Protein AF-A0A7Y5TS55-F1 (afdb_monomer_lite)

Radius of gyration: 28.51 Å; chains: 1; bounding box: 32×107×48 Å

pLDDT: mean 72.05, std 18.03, range [39.41, 96.75]

Structure (mmCIF, N/CA/C/O backbone):
data_AF-A0A7Y5TS55-F1
#
_entry.id   AF-A0A7Y5TS55-F1
#
loop_
_atom_site.group_PDB
_atom_site.id
_atom_site.type_symbol
_atom_site.label_atom_id
_atom_site.label_alt_id
_atom_site.label_comp_id
_atom_site.label_asym_id
_atom_site.label_entity_id
_atom_site.label_seq_id
_atom_site.pdbx_PDB_ins_code
_atom_site.Cartn_x
_atom_site.Cartn_y
_atom_site.Cartn_z
_atom_site.occupancy
_atom_site.B_iso_or_equiv
_atom_site.auth_seq_id
_atom_site.auth_comp_id
_atom_site.auth_asym_id
_atom_site.auth_atom_id
_atom_site.pdbx_PDB_model_num
ATOM 1 N N . THR A 1 1 ? 10.926 85.041 12.367 1.00 42.81 1 THR A N 1
ATOM 2 C CA . THR A 1 1 ? 10.362 83.691 12.161 1.00 42.81 1 THR A CA 1
ATOM 3 C C . THR A 1 1 ? 11.195 83.001 11.098 1.00 42.81 1 THR A C 1
ATOM 5 O O . THR A 1 1 ? 11.065 83.317 9.927 1.00 42.81 1 THR A O 1
ATOM 8 N N . SER A 1 2 ? 12.157 82.176 11.523 1.00 50.44 2 SER A N 1
ATOM 9 C CA . SER A 1 2 ? 13.105 81.491 10.630 1.00 50.44 2 SER A CA 1
ATOM 10 C C . SER A 1 2 ? 12.501 80.151 10.212 1.00 50.44 2 SER A C 1
ATOM 12 O O . SER A 1 2 ? 12.185 79.340 11.081 1.00 50.44 2 SER A O 1
ATOM 14 N N . ALA A 1 3 ? 12.272 79.957 8.914 1.00 45.50 3 ALA A N 1
ATOM 15 C CA . ALA A 1 3 ? 11.791 78.702 8.345 1.00 45.50 3 ALA A CA 1
ATOM 16 C C . ALA A 1 3 ? 12.957 77.707 8.224 1.00 45.50 3 ALA A C 1
ATOM 18 O O . ALA A 1 3 ? 14.056 78.083 7.817 1.00 45.50 3 ALA A O 1
ATOM 19 N N . GLY A 1 4 ? 12.714 76.462 8.641 1.00 41.97 4 GLY A N 1
ATOM 20 C CA . GLY A 1 4 ? 13.699 75.384 8.700 1.00 41.97 4 GLY A CA 1
ATOM 21 C C . GLY A 1 4 ? 14.048 74.791 7.334 1.00 41.97 4 GLY A C 1
ATOM 22 O O . GLY A 1 4 ? 13.208 74.723 6.438 1.00 41.97 4 GLY A O 1
ATOM 23 N N . ALA A 1 5 ? 15.299 74.349 7.228 1.00 42.62 5 ALA A N 1
ATOM 24 C CA . ALA A 1 5 ? 15.855 73.572 6.129 1.00 42.62 5 ALA A CA 1
ATOM 25 C C . ALA A 1 5 ? 15.868 72.065 6.474 1.00 42.62 5 ALA A C 1
ATOM 27 O O . ALA A 1 5 ? 16.269 71.737 7.588 1.00 42.62 5 ALA A O 1
ATOM 28 N N . ASP A 1 6 ? 15.428 71.245 5.498 1.00 47.94 6 ASP A N 1
ATOM 29 C CA . ASP A 1 6 ? 15.819 69.871 5.062 1.00 47.94 6 ASP A CA 1
ATOM 30 C C . ASP A 1 6 ? 16.137 68.732 6.075 1.00 47.94 6 ASP A C 1
ATOM 32 O O . ASP A 1 6 ? 16.461 69.026 7.222 1.00 47.94 6 ASP A O 1
ATOM 36 N N . PRO A 1 7 ? 16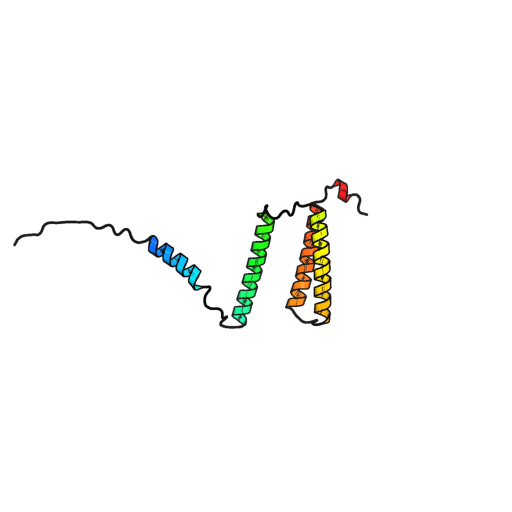.144 67.412 5.707 1.00 46.75 7 PRO A N 1
ATOM 37 C CA . PRO A 1 7 ? 15.986 66.759 4.382 1.00 46.75 7 PRO A CA 1
ATOM 38 C C . PRO A 1 7 ? 15.075 65.478 4.337 1.00 46.75 7 PRO A C 1
ATOM 40 O O . PRO A 1 7 ? 14.664 64.926 5.356 1.00 46.75 7 PRO A O 1
ATOM 43 N N . LEU A 1 8 ? 14.804 64.944 3.132 1.00 41.94 8 LEU A N 1
ATOM 44 C CA . LEU A 1 8 ? 14.399 63.534 2.843 1.00 41.94 8 LEU A CA 1
ATOM 45 C C . LEU A 1 8 ? 15.669 62.647 2.650 1.00 41.94 8 LEU A C 1
ATOM 47 O O . LEU A 1 8 ? 16.739 63.242 2.524 1.00 41.94 8 LEU A O 1
ATOM 51 N N . PRO A 1 9 ? 15.664 61.297 2.452 1.00 47.72 9 PRO A N 1
ATOM 52 C CA . PRO A 1 9 ? 14.679 60.212 2.645 1.00 47.72 9 PRO A CA 1
ATOM 53 C C . PRO A 1 9 ? 15.247 58.983 3.429 1.00 47.72 9 PRO A C 1
ATOM 55 O O . PRO A 1 9 ? 16.454 58.807 3.566 1.00 47.72 9 PRO A O 1
ATOM 58 N N . GLY A 1 10 ? 14.392 58.048 3.867 1.00 39.41 10 GLY A N 1
ATOM 59 C CA . GLY A 1 10 ? 14.814 56.756 4.436 1.00 39.41 10 GLY A CA 1
ATOM 60 C C . GLY A 1 10 ? 14.047 55.578 3.834 1.00 39.41 10 GLY A C 1
ATOM 61 O O . GLY A 1 10 ? 12.925 55.292 4.238 1.00 39.41 10 GLY A O 1
ATOM 62 N N . VAL A 1 11 ? 14.647 54.896 2.855 1.00 47.38 11 VAL A N 1
ATOM 63 C CA . VAL A 1 11 ? 14.139 53.644 2.271 1.00 47.38 11 VAL A CA 1
ATOM 64 C C . VAL A 1 11 ? 14.242 52.529 3.316 1.00 47.38 11 VAL A C 1
ATOM 66 O O . VAL A 1 11 ? 15.334 52.051 3.619 1.00 47.38 11 VAL A O 1
ATOM 69 N N . ALA A 1 12 ? 13.107 52.082 3.856 1.00 49.06 12 ALA A N 1
ATOM 70 C CA . ALA A 1 12 ? 13.043 50.892 4.697 1.00 49.06 12 ALA A CA 1
ATOM 71 C C . ALA A 1 12 ? 13.093 49.623 3.825 1.00 49.06 12 ALA A C 1
ATOM 73 O O . ALA A 1 12 ? 12.072 49.095 3.381 1.00 49.06 12 ALA A O 1
ATOM 74 N N . ILE A 1 13 ? 14.303 49.114 3.578 1.00 50.41 13 ILE A N 1
ATOM 75 C CA . ILE A 1 13 ? 14.517 47.746 3.092 1.00 50.41 13 ILE A CA 1
ATOM 76 C C . ILE A 1 13 ? 14.241 46.802 4.267 1.00 50.41 13 ILE A C 1
ATOM 78 O O . ILE A 1 13 ? 15.104 46.579 5.110 1.00 50.41 13 ILE A O 1
ATOM 82 N N . GLY A 1 14 ? 13.025 46.263 4.360 1.00 52.97 14 GLY A N 1
ATOM 83 C CA . GLY A 1 14 ? 12.658 45.430 5.507 1.00 52.97 14 GLY A CA 1
ATOM 84 C C . GLY A 1 14 ? 11.360 44.659 5.335 1.00 52.97 14 GLY A C 1
ATOM 85 O O . GLY A 1 14 ? 10.489 44.742 6.189 1.00 52.97 14 GLY A O 1
ATOM 86 N N . SER A 1 15 ? 11.169 43.928 4.232 1.00 56.25 15 SER A N 1
ATOM 87 C CA . SER A 1 15 ? 9.951 43.102 4.081 1.00 56.25 15 SER A CA 1
ATOM 88 C C . SER A 1 15 ? 10.116 41.812 3.275 1.00 56.25 15 SER A C 1
ATOM 90 O O . SER A 1 15 ? 9.125 41.228 2.863 1.00 56.25 15 SER A O 1
ATOM 92 N N . ARG A 1 16 ? 11.342 41.307 3.070 1.00 47.19 16 ARG A N 1
ATOM 93 C CA . ARG A 1 16 ? 11.547 39.949 2.513 1.00 47.19 16 ARG A CA 1
ATOM 94 C C . ARG A 1 16 ? 11.988 38.918 3.555 1.00 47.19 16 ARG A C 1
ATOM 96 O O . ARG A 1 16 ? 11.555 37.773 3.486 1.00 47.19 16 ARG A O 1
ATOM 103 N N . ALA A 1 17 ? 12.741 39.333 4.575 1.00 47.78 17 ALA A N 1
ATOM 104 C CA . ALA A 1 17 ? 13.156 38.452 5.670 1.00 47.78 17 ALA A CA 1
ATOM 105 C C . ALA A 1 17 ? 11.982 38.028 6.579 1.00 47.78 17 ALA A C 1
ATOM 107 O O . ALA A 1 17 ? 11.918 36.878 7.002 1.00 47.78 17 ALA A O 1
ATOM 108 N N . ALA A 1 18 ? 11.007 38.915 6.814 1.00 49.56 18 ALA A N 1
ATOM 109 C CA . ALA A 1 18 ? 9.842 38.618 7.656 1.00 49.56 18 ALA A CA 1
ATOM 110 C C . ALA A 1 18 ? 8.889 37.576 7.031 1.00 49.56 18 ALA A C 1
ATOM 112 O O . ALA A 1 18 ? 8.276 36.781 7.745 1.00 49.56 18 ALA A O 1
ATOM 113 N N . VAL A 1 19 ? 8.803 37.531 5.695 1.00 51.59 19 VAL A N 1
ATOM 114 C CA . VAL A 1 19 ? 7.962 36.559 4.970 1.00 51.59 19 VAL A CA 1
ATOM 115 C C . VAL A 1 19 ? 8.618 35.177 4.956 1.00 51.59 19 VAL A C 1
ATOM 117 O O . VAL A 1 19 ? 7.941 34.174 5.159 1.00 51.59 19 VAL A O 1
ATOM 120 N N . ALA A 1 20 ? 9.946 35.124 4.803 1.00 51.78 20 ALA A N 1
ATOM 121 C CA . ALA A 1 20 ? 10.710 33.879 4.880 1.00 51.78 20 ALA A CA 1
ATOM 122 C C . ALA A 1 20 ? 10.710 33.286 6.301 1.00 51.78 20 ALA A C 1
ATOM 124 O O . ALA A 1 20 ? 10.526 32.081 6.455 1.00 51.78 20 ALA A O 1
ATOM 125 N N . ALA A 1 21 ? 10.825 34.129 7.335 1.00 51.56 21 ALA A N 1
ATOM 126 C CA . ALA A 1 21 ? 10.730 33.704 8.733 1.00 51.56 21 ALA A CA 1
ATOM 127 C C . ALA A 1 21 ? 9.320 33.213 9.111 1.00 51.56 21 ALA A C 1
ATOM 129 O O . ALA A 1 21 ? 9.182 32.289 9.906 1.00 51.56 21 ALA A O 1
ATOM 130 N N . SER A 1 22 ? 8.268 33.778 8.508 1.00 52.44 22 SER A N 1
ATOM 131 C CA . SER A 1 22 ? 6.890 33.307 8.712 1.00 52.44 22 SER A CA 1
ATOM 132 C C . SER A 1 22 ? 6.617 31.978 7.995 1.00 52.44 22 SER A C 1
ATOM 134 O O . SER A 1 22 ? 5.883 31.139 8.516 1.00 52.44 22 SER A O 1
ATOM 136 N N . ALA A 1 23 ? 7.243 31.745 6.835 1.00 54.62 23 ALA A N 1
ATOM 137 C CA . ALA A 1 23 ? 7.141 30.480 6.107 1.00 54.62 23 ALA A CA 1
ATOM 138 C C . ALA A 1 23 ? 7.884 29.330 6.816 1.00 54.62 23 ALA A C 1
ATOM 140 O O . ALA A 1 23 ? 7.361 28.218 6.883 1.00 54.62 23 ALA A O 1
ATOM 141 N N . SER A 1 24 ? 9.058 29.594 7.404 1.00 54.22 24 SER A N 1
ATOM 142 C CA . SER A 1 24 ? 9.806 28.598 8.187 1.00 54.22 24 SER A CA 1
ATOM 143 C C . SER A 1 24 ? 9.212 28.368 9.580 1.00 54.22 24 SER A C 1
ATOM 145 O O . SER A 1 24 ? 9.152 27.226 10.037 1.00 54.22 24 SER A O 1
ATOM 147 N N . ALA A 1 25 ? 8.667 29.408 10.223 1.00 53.62 25 ALA A N 1
ATOM 148 C CA . ALA A 1 25 ? 7.913 29.260 11.466 1.00 53.62 25 ALA A CA 1
ATOM 149 C C . ALA A 1 25 ? 6.613 28.460 11.265 1.00 53.62 25 ALA A C 1
ATOM 151 O O . ALA A 1 25 ? 6.230 27.705 12.152 1.00 53.62 25 ALA A O 1
ATOM 152 N N . GLY A 1 26 ? 5.959 28.560 10.100 1.00 46.78 26 GLY A N 1
ATOM 153 C CA . GLY A 1 26 ? 4.764 27.774 9.762 1.00 46.78 26 GLY A CA 1
ATOM 154 C C . GLY A 1 26 ? 5.027 26.286 9.486 1.00 46.78 26 GLY A C 1
ATOM 155 O O . GLY A 1 26 ? 4.110 25.474 9.633 1.00 46.78 26 GLY A O 1
ATOM 156 N N . ALA A 1 27 ? 6.263 25.930 9.117 1.00 53.78 27 ALA A N 1
ATOM 157 C CA . ALA A 1 27 ? 6.696 24.547 8.925 1.00 53.78 27 ALA A CA 1
ATOM 158 C C . ALA A 1 27 ? 7.132 23.895 10.249 1.00 53.78 27 ALA A C 1
ATOM 160 O O . ALA A 1 27 ? 6.746 22.764 10.519 1.00 53.78 27 ALA A O 1
ATOM 161 N N . ALA A 1 28 ? 7.838 24.629 11.118 1.00 50.19 28 ALA A N 1
ATOM 162 C CA . ALA A 1 28 ? 8.308 24.111 12.407 1.00 50.19 28 ALA A CA 1
ATOM 163 C C . ALA A 1 28 ? 7.215 24.035 13.496 1.00 50.19 28 ALA A C 1
ATOM 165 O O . ALA A 1 28 ? 7.346 23.273 14.449 1.00 50.19 28 ALA A O 1
ATOM 166 N N . ARG A 1 29 ? 6.108 24.789 13.374 1.00 47.66 29 ARG A N 1
ATOM 167 C CA . ARG A 1 29 ? 5.010 24.783 14.369 1.00 47.66 29 ARG A CA 1
ATOM 168 C C . ARG A 1 29 ? 4.025 23.616 14.258 1.00 47.66 29 ARG A C 1
ATOM 170 O O . ARG A 1 29 ? 3.043 23.613 14.993 1.00 47.66 29 ARG A O 1
ATOM 177 N N . ARG A 1 30 ? 4.242 22.650 13.360 1.00 52.12 30 ARG A N 1
ATOM 178 C CA . ARG A 1 30 ? 3.338 21.495 13.181 1.00 52.12 30 ARG A CA 1
ATOM 179 C C . ARG A 1 30 ? 3.930 20.131 13.535 1.00 52.12 30 ARG A C 1
ATOM 181 O O . ARG A 1 30 ? 3.207 19.149 13.440 1.00 52.12 30 ARG A O 1
ATOM 188 N N . ASP A 1 31 ? 5.165 20.090 14.029 1.00 55.59 31 ASP A N 1
ATOM 189 C CA . ASP A 1 31 ? 5.801 18.860 14.534 1.00 55.59 31 ASP A CA 1
ATOM 190 C C . ASP A 1 31 ? 5.694 18.697 16.066 1.00 55.59 31 ASP A C 1
ATOM 192 O O . ASP A 1 31 ? 6.254 17.765 16.634 1.00 55.59 31 ASP A O 1
ATOM 196 N N . GLY A 1 32 ? 4.991 19.606 16.757 1.00 48.12 32 GLY A N 1
ATOM 197 C CA . GLY A 1 32 ? 5.074 19.741 18.218 1.00 48.12 32 GLY A CA 1
ATOM 198 C C . GLY A 1 32 ? 3.825 19.414 19.039 1.00 48.12 32 GLY A C 1
ATOM 199 O O . GLY A 1 32 ? 3.936 19.410 20.260 1.00 48.12 32 GLY A O 1
ATOM 200 N N . ASP A 1 33 ? 2.667 19.140 18.432 1.00 53.62 33 ASP A N 1
ATOM 201 C CA . ASP A 1 33 ? 1.447 18.804 19.183 1.00 53.62 33 ASP A CA 1
ATOM 202 C C . ASP A 1 33 ? 1.050 17.361 18.859 1.00 53.62 33 ASP A C 1
ATOM 204 O O . ASP A 1 33 ? 0.346 17.063 17.897 1.00 53.62 33 ASP A O 1
ATOM 208 N N . SER A 1 34 ? 1.639 16.430 19.606 1.00 63.12 34 SER A N 1
ATOM 209 C CA . SER A 1 34 ? 1.596 14.979 19.365 1.00 63.12 34 SER A CA 1
ATOM 210 C C . SER A 1 34 ? 0.273 14.329 19.800 1.00 63.12 34 SER A C 1
ATOM 212 O O . SER A 1 34 ? 0.246 13.190 20.264 1.00 63.12 34 SER A O 1
ATOM 214 N N . GLY A 1 35 ? -0.840 15.046 19.651 1.00 71.25 35 GLY A N 1
ATOM 215 C CA . GLY A 1 35 ? -2.166 14.576 20.024 1.00 71.25 35 GLY A CA 1
ATOM 216 C C . GLY A 1 35 ? -3.198 14.923 18.963 1.00 71.25 35 GLY A C 1
ATOM 217 O O . GLY A 1 35 ? -3.307 16.064 18.532 1.00 71.25 35 GLY A O 1
ATOM 218 N N . PHE A 1 36 ? -3.989 13.935 18.557 1.00 86.44 36 PHE A N 1
ATOM 219 C CA . PHE A 1 36 ? -5.223 14.200 17.828 1.00 86.44 36 PHE A CA 1
ATOM 220 C C . PHE A 1 36 ? -6.282 14.671 18.828 1.00 86.44 36 PHE A C 1
ATOM 222 O O . PHE A 1 36 ? -6.479 14.030 19.861 1.00 86.44 36 PHE A O 1
ATOM 229 N N . ALA A 1 37 ? -7.007 15.743 18.517 1.00 88.69 37 ALA A N 1
ATOM 230 C CA . ALA A 1 37 ? -8.107 16.235 19.343 1.00 88.69 37 ALA A CA 1
ATOM 231 C C . ALA A 1 37 ? -9.305 15.266 19.354 1.00 88.69 37 ALA A C 1
ATOM 233 O O . ALA A 1 37 ? -10.180 15.364 20.213 1.00 88.69 37 ALA A O 1
ATOM 234 N N . SER A 1 38 ? -9.365 14.316 18.409 1.00 87.56 38 SER A N 1
ATOM 235 C CA . SER A 1 38 ? -10.364 13.242 18.389 1.00 87.56 38 SER A CA 1
ATOM 236 C C . SER A 1 38 ? -9.914 12.008 17.597 1.00 87.56 38 SER A C 1
ATOM 238 O O . SER A 1 38 ? -9.047 12.079 16.725 1.00 87.56 38 SER A O 1
ATOM 240 N N . VAL A 1 39 ? -10.585 10.872 17.825 1.00 82.69 39 VAL A N 1
ATOM 241 C CA . VAL A 1 39 ? -10.419 9.648 17.013 1.00 82.69 39 VAL A CA 1
ATOM 242 C C . VAL A 1 39 ? -10.729 9.913 15.536 1.00 82.69 39 VAL A C 1
ATOM 244 O O . VAL A 1 39 ? -10.041 9.409 14.652 1.00 82.69 39 VAL A O 1
ATOM 247 N N . GLN A 1 40 ? -11.743 10.733 15.250 1.00 84.62 40 GLN A N 1
ATOM 248 C CA . GLN A 1 40 ? -12.131 11.057 13.879 1.00 84.62 40 GLN A CA 1
ATOM 249 C C . GLN A 1 40 ? -11.050 11.878 13.163 1.00 84.62 40 GLN A C 1
ATOM 251 O O . GLN A 1 40 ? -10.777 11.644 11.983 1.00 84.62 40 GLN A O 1
ATOM 256 N N . GLU A 1 41 ? -10.395 12.793 13.882 1.00 86.94 41 GLU A N 1
ATOM 257 C CA . GLU A 1 41 ? -9.241 13.533 13.376 1.00 86.94 41 GLU A CA 1
ATOM 258 C C . GLU A 1 41 ? -8.052 12.604 13.109 1.00 86.94 41 GLU A C 1
ATOM 260 O O . GLU A 1 41 ? -7.470 12.673 12.025 1.00 86.94 41 GLU A O 1
ATOM 265 N N . ALA A 1 42 ? -7.747 11.691 14.037 1.00 82.81 42 ALA A N 1
ATOM 266 C CA . ALA A 1 42 ? -6.688 10.696 13.877 1.00 82.81 42 ALA A CA 1
ATOM 267 C C . ALA A 1 42 ? -6.904 9.834 12.629 1.00 82.81 42 ALA A C 1
ATOM 269 O O . ALA A 1 42 ? -6.017 9.705 11.787 1.00 82.81 42 ALA A O 1
ATOM 270 N N . GLN A 1 43 ? -8.120 9.318 12.444 1.00 80.12 43 GLN A N 1
ATOM 271 C CA . GLN A 1 43 ? -8.476 8.533 11.264 1.00 80.12 43 GLN A CA 1
ATOM 272 C C . GLN A 1 43 ? -8.394 9.356 9.970 1.00 80.12 43 GLN A C 1
ATOM 274 O O . GLN A 1 43 ? -7.969 8.855 8.928 1.00 80.12 43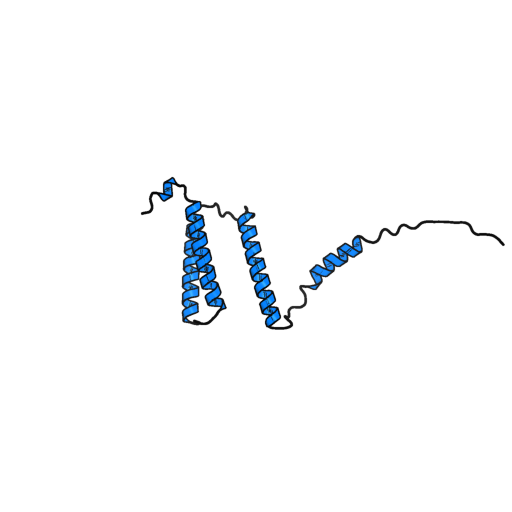 GLN A O 1
ATOM 279 N N . ALA A 1 44 ? -8.797 10.629 10.004 1.00 81.69 44 ALA A N 1
ATOM 280 C CA . ALA A 1 44 ? -8.683 11.516 8.850 1.00 81.69 44 ALA A CA 1
ATOM 281 C C . ALA A 1 44 ? -7.222 11.868 8.525 1.00 81.69 44 ALA A C 1
ATOM 283 O O . ALA A 1 44 ? -6.883 12.049 7.354 1.00 81.69 44 ALA A O 1
ATOM 284 N N . ALA A 1 45 ? -6.361 11.992 9.534 1.00 85.62 45 ALA A N 1
ATOM 285 C CA . ALA A 1 45 ? -4.925 12.174 9.361 1.00 85.62 45 ALA A CA 1
ATOM 286 C C . ALA A 1 45 ? -4.271 10.907 8.799 1.00 85.62 45 ALA A C 1
ATOM 288 O O . ALA A 1 45 ? -3.556 11.000 7.806 1.00 85.62 45 ALA A O 1
ATOM 289 N N . GLN A 1 46 ? -4.603 9.730 9.338 1.00 83.06 46 GLN A N 1
ATOM 290 C CA . GLN A 1 46 ? -4.124 8.439 8.843 1.00 83.06 46 GLN A CA 1
ATOM 291 C C . GLN A 1 46 ? -4.437 8.255 7.352 1.00 83.06 46 GLN A C 1
ATOM 293 O O . GLN A 1 46 ? -3.519 8.043 6.563 1.00 83.06 46 GLN A O 1
ATOM 298 N N . ARG A 1 47 ? -5.700 8.430 6.932 1.00 83.62 47 ARG A N 1
ATOM 299 C CA . ARG A 1 47 ? -6.089 8.294 5.513 1.00 83.62 47 ARG A CA 1
ATOM 300 C C . ARG A 1 47 ? -5.335 9.261 4.597 1.00 83.62 47 ARG A C 1
ATOM 302 O O . ARG A 1 47 ? -4.970 8.899 3.482 1.00 83.62 47 ARG A O 1
ATOM 309 N N . ARG A 1 48 ? -5.091 10.497 5.050 1.00 85.62 48 ARG A N 1
ATOM 310 C CA . ARG A 1 48 ? -4.298 11.482 4.292 1.00 85.62 48 ARG A CA 1
ATOM 311 C C . ARG A 1 48 ? -2.840 11.049 4.164 1.00 85.62 48 ARG A C 1
ATOM 313 O O . ARG A 1 48 ? -2.282 11.153 3.075 1.00 85.62 48 ARG A O 1
ATOM 320 N N . SER A 1 49 ? -2.244 10.551 5.243 1.00 85.00 49 SER A N 1
ATOM 321 C CA . SER A 1 49 ? -0.871 10.040 5.240 1.00 85.00 49 SER A CA 1
ATOM 322 C C . SER A 1 49 ? -0.722 8.812 4.346 1.00 85.00 49 SER A C 1
ATOM 324 O O . SER A 1 49 ? 0.237 8.735 3.587 1.00 85.00 49 SER A O 1
ATOM 326 N N . GLU A 1 50 ? -1.690 7.895 4.358 1.00 79.88 50 GLU A N 1
ATOM 327 C CA . GLU A 1 50 ? -1.717 6.738 3.454 1.00 79.88 50 GLU A CA 1
ATOM 328 C C . GLU A 1 50 ? -1.776 7.173 1.985 1.00 79.88 50 GLU A C 1
ATOM 330 O O . GLU A 1 50 ? -0.985 6.702 1.169 1.00 79.88 50 GLU A O 1
ATOM 335 N N . GLN A 1 51 ? -2.650 8.125 1.640 1.00 78.50 51 GLN A N 1
ATOM 336 C CA . GLN A 1 51 ? -2.718 8.676 0.281 1.00 78.50 51 GLN A CA 1
ATOM 337 C C . GLN A 1 51 ? -1.414 9.373 -0.126 1.00 78.50 51 GLN A C 1
ATOM 339 O O . GLN A 1 51 ? -0.958 9.227 -1.261 1.00 78.50 51 GLN A O 1
ATOM 344 N N . LEU A 1 52 ? -0.801 10.132 0.789 1.00 85.00 52 LEU A N 1
ATOM 345 C CA . LEU A 1 52 ? 0.476 10.796 0.543 1.00 85.00 52 LEU A CA 1
ATOM 346 C C . LEU A 1 52 ? 1.593 9.775 0.315 1.00 85.00 52 LEU A C 1
ATOM 348 O O . LEU A 1 52 ? 2.349 9.914 -0.644 1.00 85.00 52 LEU A O 1
ATOM 352 N N . TYR A 1 53 ? 1.656 8.733 1.145 1.00 77.12 53 TYR A N 1
ATOM 353 C CA . TYR A 1 53 ? 2.602 7.634 1.001 1.00 77.12 53 TYR A CA 1
ATOM 354 C C . TYR A 1 53 ? 2.432 6.927 -0.347 1.00 77.12 53 TYR A C 1
ATOM 356 O O . TYR A 1 53 ? 3.403 6.776 -1.081 1.00 77.12 53 TYR A O 1
ATOM 364 N N . GLN A 1 54 ? 1.202 6.570 -0.730 1.00 77.75 54 GLN A N 1
ATOM 365 C CA . GLN A 1 54 ? 0.926 5.932 -2.022 1.00 77.75 54 GLN A CA 1
ATOM 366 C C . GLN A 1 54 ? 1.365 6.809 -3.204 1.00 77.75 54 GLN A C 1
ATOM 368 O O . GLN A 1 54 ? 1.993 6.313 -4.140 1.00 77.75 54 GLN A O 1
ATOM 373 N N . ARG A 1 55 ? 1.093 8.121 -3.153 1.00 75.62 55 ARG A N 1
ATOM 374 C CA . ARG A 1 55 ? 1.545 9.076 -4.180 1.00 75.62 55 ARG A CA 1
ATOM 375 C C . ARG A 1 55 ? 3.065 9.202 -4.222 1.00 75.62 55 ARG A C 1
ATOM 377 O O . ARG A 1 55 ? 3.625 9.248 -5.313 1.00 75.62 55 ARG A O 1
ATOM 384 N N . ALA A 1 56 ? 3.722 9.245 -3.065 1.00 73.25 56 ALA A N 1
ATOM 385 C CA . ALA A 1 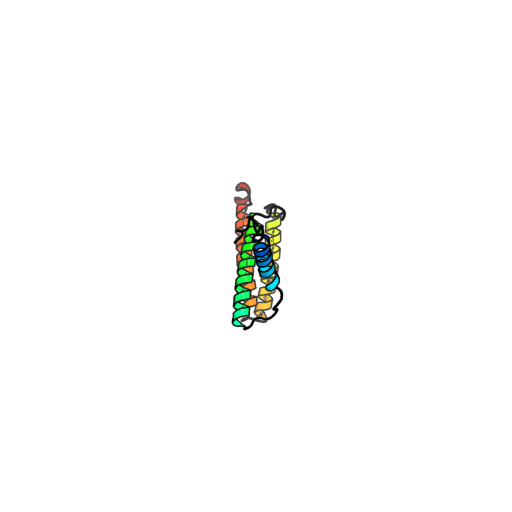56 ? 5.176 9.309 -2.972 1.00 73.25 56 ALA A CA 1
ATOM 386 C C . ALA A 1 56 ? 5.822 8.039 -3.538 1.00 73.25 56 ALA A C 1
ATOM 388 O O . ALA A 1 56 ? 6.729 8.140 -4.351 1.00 73.25 56 ALA A O 1
ATOM 389 N N . VAL A 1 57 ? 5.307 6.856 -3.193 1.00 72.31 57 VAL A N 1
ATOM 390 C CA . VAL A 1 57 ? 5.779 5.577 -3.745 1.00 72.31 57 VAL A CA 1
ATOM 391 C C . VAL A 1 57 ? 5.588 5.521 -5.260 1.00 72.31 57 VAL A C 1
ATOM 393 O O . VAL A 1 57 ? 6.504 5.105 -5.959 1.00 72.31 57 VAL A O 1
ATOM 396 N N . ALA A 1 58 ? 4.441 5.960 -5.788 1.00 71.38 58 ALA A N 1
ATOM 397 C CA . ALA A 1 58 ? 4.208 6.000 -7.234 1.00 71.38 58 ALA A CA 1
ATOM 398 C C . ALA A 1 58 ? 5.165 6.967 -7.951 1.00 71.38 58 ALA A C 1
ATOM 400 O O . ALA A 1 58 ? 5.696 6.637 -9.007 1.00 71.38 58 ALA A O 1
ATOM 401 N N . TYR A 1 59 ? 5.412 8.138 -7.356 1.00 73.31 59 TYR A N 1
ATOM 402 C CA . TYR A 1 59 ? 6.381 9.105 -7.866 1.00 73.31 59 TYR A CA 1
ATOM 403 C C . TYR A 1 59 ? 7.800 8.525 -7.851 1.00 73.31 59 TYR A C 1
ATOM 405 O O . TYR A 1 59 ? 8.492 8.568 -8.861 1.00 73.31 59 TYR A O 1
ATOM 413 N N . LEU A 1 60 ? 8.222 7.921 -6.738 1.00 71.69 60 LEU A N 1
ATOM 414 C CA . LEU A 1 60 ? 9.531 7.278 -6.637 1.00 71.69 60 LEU A CA 1
ATOM 415 C C . LEU A 1 60 ? 9.658 6.140 -7.653 1.00 71.69 60 LEU A C 1
ATOM 417 O O . LEU A 1 60 ? 10.616 6.115 -8.403 1.00 71.69 60 LEU A O 1
ATOM 421 N N . ALA A 1 61 ? 8.656 5.279 -7.805 1.00 65.44 61 ALA A N 1
ATOM 422 C CA . ALA A 1 61 ? 8.688 4.227 -8.823 1.00 65.44 61 ALA A CA 1
ATOM 423 C C . ALA A 1 61 ? 8.812 4.763 -10.267 1.00 65.44 61 ALA A C 1
ATOM 425 O O . ALA A 1 61 ? 9.274 4.040 -11.144 1.00 65.44 61 ALA A O 1
ATOM 426 N N . GLN A 1 62 ? 8.379 6.001 -10.529 1.00 64.56 62 GLN A N 1
ATOM 427 C CA . GLN A 1 62 ? 8.439 6.620 -11.854 1.00 64.56 62 GLN A CA 1
ATOM 428 C C . GLN A 1 62 ? 9.734 7.408 -12.107 1.00 64.56 62 GLN A C 1
ATOM 430 O O . GLN A 1 62 ? 10.180 7.479 -13.251 1.00 64.56 62 GLN A O 1
ATOM 435 N N . TYR A 1 63 ? 10.313 8.022 -11.071 1.00 69.44 63 TYR A N 1
ATOM 436 C CA . TYR A 1 63 ? 11.410 8.991 -11.202 1.00 69.44 63 TYR A CA 1
ATOM 437 C C . TYR A 1 63 ? 12.690 8.601 -10.457 1.00 69.44 63 TYR A C 1
ATOM 439 O O . TYR A 1 63 ? 13.742 9.182 -10.719 1.00 69.44 63 TYR A O 1
ATOM 447 N N . ASP A 1 64 ? 12.623 7.647 -9.532 1.00 64.06 64 ASP A N 1
ATOM 4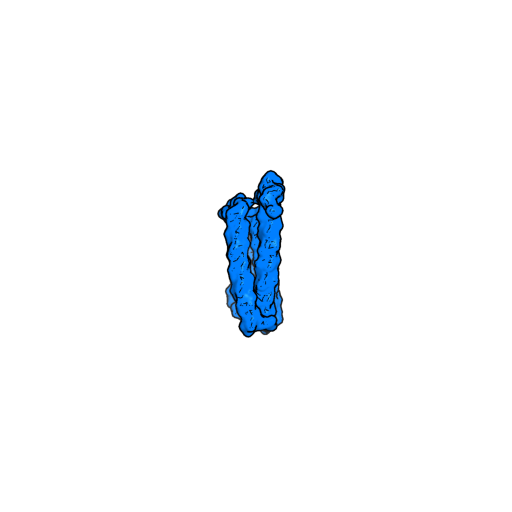48 C CA . ASP A 1 64 ? 13.793 7.127 -8.839 1.00 64.06 64 ASP A CA 1
ATOM 449 C C . ASP A 1 64 ? 14.479 6.069 -9.711 1.00 64.06 64 ASP A C 1
ATOM 451 O O . ASP A 1 64 ? 14.092 4.904 -9.745 1.00 64.06 64 ASP A O 1
ATOM 455 N N . SER A 1 65 ? 15.516 6.497 -10.429 1.00 55.50 65 SER A N 1
ATOM 456 C CA . SER A 1 65 ? 16.416 5.618 -11.181 1.00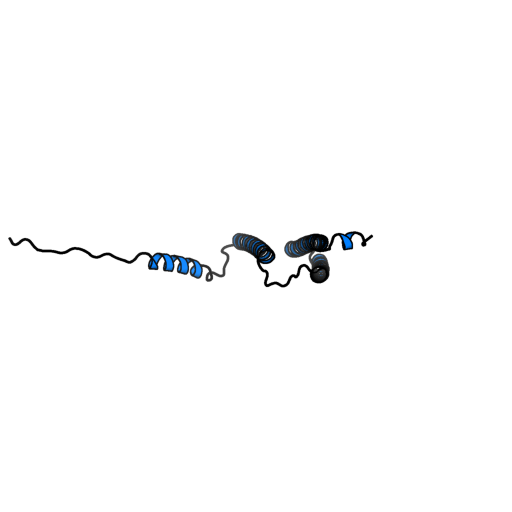 55.50 65 SER A CA 1
ATOM 457 C C . SER A 1 65 ? 17.557 5.050 -10.327 1.00 55.50 65 SER A C 1
ATOM 459 O O . SER A 1 65 ? 18.428 4.365 -10.861 1.00 55.50 65 SER A O 1
ATOM 461 N N . THR A 1 66 ? 17.623 5.392 -9.033 1.00 57.94 66 THR A N 1
ATOM 462 C CA . THR A 1 66 ? 18.662 4.906 -8.106 1.00 57.94 66 THR A CA 1
ATOM 463 C C . THR A 1 66 ? 18.250 3.621 -7.398 1.00 57.94 66 THR A C 1
ATOM 465 O O . THR A 1 66 ? 19.106 2.806 -7.049 1.00 57.94 66 THR A O 1
ATOM 468 N N . ALA A 1 67 ? 16.943 3.389 -7.264 1.00 53.72 67 ALA A N 1
ATOM 469 C CA . ALA A 1 67 ? 16.403 2.069 -7.004 1.00 53.72 67 ALA A CA 1
ATOM 470 C C . ALA A 1 67 ? 16.637 1.211 -8.254 1.00 53.72 67 ALA A C 1
ATOM 472 O O . ALA A 1 67 ? 15.932 1.334 -9.251 1.00 53.72 67 ALA A O 1
ATOM 473 N N . VAL A 1 68 ? 17.665 0.366 -8.220 1.00 46.94 68 VAL A N 1
ATOM 474 C CA . VAL A 1 68 ? 17.944 -0.642 -9.251 1.00 46.94 68 VAL A CA 1
ATOM 475 C C . VAL A 1 68 ? 16.828 -1.699 -9.222 1.00 46.94 68 VAL A C 1
ATOM 477 O O . VAL A 1 68 ? 17.007 -2.805 -8.729 1.00 46.94 68 VAL A O 1
ATOM 480 N N . ASP A 1 69 ? 15.640 -1.336 -9.695 1.00 54.41 69 ASP A N 1
ATOM 481 C CA . ASP A 1 69 ? 14.650 -2.258 -10.243 1.00 54.41 69 ASP A CA 1
ATOM 482 C C . ASP A 1 69 ? 14.969 -2.240 -11.744 1.00 54.41 69 ASP A C 1
ATOM 484 O O . ASP A 1 69 ? 14.424 -1.456 -12.516 1.00 54.41 69 ASP A O 1
ATOM 488 N N . ASP A 1 70 ? 15.967 -3.022 -12.159 1.00 54.22 70 ASP A N 1
ATOM 489 C CA . ASP A 1 70 ? 16.502 -3.083 -13.533 1.00 54.22 70 ASP A CA 1
ATOM 490 C C . ASP A 1 70 ? 15.475 -3.570 -14.580 1.00 54.22 70 ASP A C 1
ATOM 492 O O . ASP A 1 70 ? 15.831 -3.916 -15.707 1.00 54.22 70 ASP A O 1
ATOM 496 N N . GLY A 1 71 ? 14.192 -3.648 -14.209 1.00 60.16 71 GLY A N 1
ATOM 497 C CA . GLY A 1 71 ? 13.134 -4.261 -14.998 1.00 60.16 71 GLY A CA 1
ATOM 498 C C . GLY A 1 71 ? 13.421 -5.730 -15.308 1.00 60.16 71 GLY A C 1
ATOM 499 O O . GLY A 1 71 ? 12.770 -6.302 -16.185 1.00 60.16 71 GLY A O 1
ATOM 500 N N . SER A 1 72 ? 14.394 -6.359 -14.634 1.00 68.19 72 SER A N 1
ATOM 501 C CA . SER A 1 72 ? 14.772 -7.731 -14.922 1.00 68.19 72 SER A CA 1
ATOM 502 C C . SER A 1 72 ? 13.638 -8.661 -14.523 1.00 68.19 72 SER A C 1
ATOM 504 O O . SER A 1 72 ? 13.083 -8.559 -13.421 1.00 68.19 72 SER A O 1
ATOM 506 N N . PRO A 1 73 ? 13.335 -9.668 -15.357 1.00 72.81 73 PRO A N 1
ATOM 507 C CA . PRO A 1 73 ? 12.442 -10.754 -14.981 1.00 72.81 73 PRO A CA 1
ATOM 508 C C . PRO A 1 73 ? 12.787 -11.396 -13.624 1.00 72.81 73 PRO A C 1
ATOM 510 O O . PRO A 1 73 ? 11.897 -11.923 -12.959 1.00 72.81 73 PRO A O 1
ATOM 513 N N . ILE A 1 74 ? 14.055 -11.353 -13.191 1.00 78.12 74 ILE A N 1
ATOM 514 C CA . ILE A 1 74 ? 14.498 -11.880 -11.891 1.00 78.12 74 ILE A CA 1
ATOM 515 C C . ILE A 1 74 ? 13.992 -11.011 -10.729 1.00 78.12 74 ILE A C 1
ATOM 517 O O . ILE A 1 74 ? 13.484 -11.562 -9.749 1.00 78.12 74 ILE A O 1
ATOM 521 N N . ALA A 1 75 ? 14.068 -9.682 -10.842 1.00 78.56 75 ALA A N 1
ATOM 522 C CA . ALA A 1 75 ? 13.591 -8.754 -9.816 1.00 78.56 75 ALA A CA 1
ATOM 523 C C . ALA A 1 75 ? 12.076 -8.902 -9.601 1.00 78.56 75 ALA A C 1
ATOM 525 O O . ALA A 1 75 ? 11.613 -9.095 -8.473 1.00 78.56 75 ALA A O 1
ATOM 526 N N . TYR A 1 76 ? 11.307 -8.972 -10.692 1.00 81.62 76 TYR A N 1
ATOM 527 C CA . TYR A 1 76 ? 9.866 -9.229 -10.640 1.00 81.62 76 TYR A CA 1
ATOM 528 C C . TYR A 1 76 ? 9.518 -10.593 -10.027 1.00 81.62 76 TYR A C 1
ATOM 530 O O . TYR A 1 76 ? 8.592 -10.681 -9.220 1.00 81.62 76 TYR A O 1
ATOM 538 N N . ARG A 1 77 ? 10.261 -11.661 -10.352 1.00 83.75 77 ARG A N 1
ATOM 539 C CA . ARG A 1 77 ? 10.070 -12.987 -9.728 1.00 83.75 77 ARG A CA 1
ATOM 540 C C . ARG A 1 77 ? 10.354 -12.959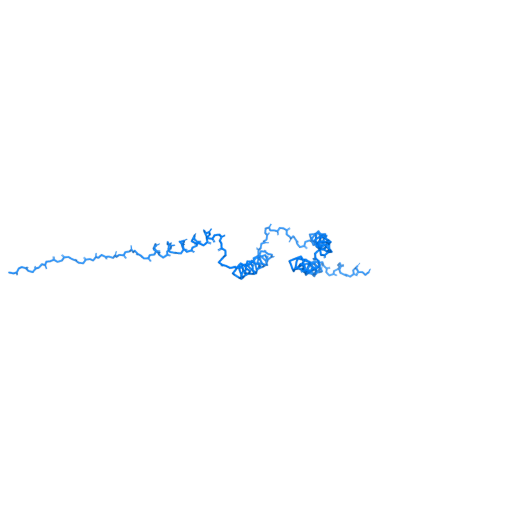 -8.225 1.00 83.75 77 ARG A C 1
ATOM 542 O O . ARG A 1 77 ? 9.589 -13.536 -7.457 1.00 83.75 77 ARG A O 1
ATOM 549 N N . SER A 1 78 ? 11.413 -12.267 -7.803 1.00 84.88 78 SER A N 1
ATOM 550 C CA . SER A 1 78 ? 11.740 -12.079 -6.384 1.00 84.88 78 SER A CA 1
ATOM 551 C C . SER A 1 78 ? 10.628 -11.323 -5.651 1.00 84.88 78 SER A C 1
ATOM 553 O O . SER A 1 78 ? 10.147 -11.769 -4.606 1.00 84.88 78 SER A O 1
ATOM 555 N N . ARG A 1 79 ? 10.137 -10.230 -6.250 1.00 85.62 79 ARG A N 1
ATOM 556 C CA . ARG A 1 79 ? 9.005 -9.456 -5.728 1.00 85.62 79 ARG A CA 1
ATOM 557 C C . ARG A 1 79 ? 7.747 -10.310 -5.587 1.00 85.62 79 ARG A C 1
ATOM 559 O O . ARG A 1 79 ? 7.092 -10.243 -4.553 1.00 85.62 79 ARG A O 1
ATOM 566 N N . LEU A 1 80 ? 7.434 -11.147 -6.576 1.00 90.88 80 LEU A N 1
ATOM 567 C CA . LEU A 1 80 ? 6.289 -12.061 -6.514 1.00 90.88 80 LEU A CA 1
ATOM 568 C C . LEU A 1 80 ? 6.418 -13.067 -5.366 1.00 90.88 80 LEU A C 1
ATOM 570 O O . LEU A 1 80 ? 5.481 -13.206 -4.586 1.00 90.88 80 LEU A O 1
ATOM 574 N N . ALA A 1 81 ? 7.589 -13.687 -5.198 1.00 92.88 81 ALA A N 1
ATOM 575 C CA . ALA A 1 81 ? 7.831 -14.607 -4.087 1.00 92.88 81 ALA A CA 1
ATOM 576 C C . ALA A 1 81 ? 7.689 -13.922 -2.715 1.00 92.88 81 ALA A C 1
ATOM 578 O O . ALA A 1 81 ? 7.201 -14.531 -1.762 1.00 92.88 81 ALA A O 1
ATOM 579 N N . ALA A 1 82 ? 8.097 -12.655 -2.596 1.00 92.38 82 ALA A N 1
ATOM 580 C CA . ALA A 1 82 ? 7.898 -11.875 -1.379 1.00 92.38 82 ALA A CA 1
ATOM 581 C C . ALA A 1 82 ? 6.410 -11.574 -1.124 1.00 92.38 82 ALA A C 1
ATOM 583 O O . ALA A 1 82 ? 5.932 -11.776 -0.008 1.00 92.38 82 ALA A O 1
ATOM 584 N N . LEU A 1 83 ? 5.666 -11.151 -2.152 1.00 93.19 83 LEU A N 1
ATOM 585 C CA . LEU A 1 83 ? 4.228 -10.874 -2.048 1.00 93.19 83 LEU A CA 1
ATOM 586 C C . LEU A 1 83 ? 3.430 -12.132 -1.676 1.00 93.19 83 LEU A C 1
ATOM 588 O O . LEU A 1 83 ? 2.547 -12.053 -0.826 1.00 93.19 83 LEU A O 1
ATOM 592 N N . ASP A 1 84 ? 3.789 -13.298 -2.217 1.00 96.00 84 ASP A N 1
ATOM 593 C CA . ASP A 1 84 ? 3.169 -14.580 -1.855 1.00 96.00 84 ASP A CA 1
ATOM 594 C C . ASP A 1 84 ? 3.351 -14.908 -0.360 1.00 96.00 84 ASP A C 1
ATOM 596 O O . ASP A 1 84 ? 2.415 -15.361 0.305 1.00 96.00 84 ASP A O 1
ATOM 600 N N . ARG A 1 85 ? 4.526 -14.615 0.215 1.00 96.19 85 ARG A N 1
ATOM 601 C CA . ARG A 1 85 ? 4.759 -14.782 1.663 1.00 96.19 85 ARG A CA 1
ATOM 602 C C . ARG A 1 85 ? 3.895 -13.836 2.494 1.00 96.19 85 ARG A C 1
ATOM 604 O O . ARG A 1 85 ? 3.347 -14.260 3.510 1.00 96.19 85 ARG A O 1
ATOM 611 N N . VAL A 1 86 ? 3.743 -12.582 2.067 1.00 95.12 86 VAL A N 1
ATOM 612 C CA . VAL A 1 86 ? 2.890 -11.599 2.759 1.00 95.12 86 VAL A CA 1
ATOM 613 C C . VAL A 1 86 ? 1.418 -12.012 2.697 1.00 95.12 86 VAL A C 1
ATOM 615 O O . VAL A 1 86 ? 0.728 -11.952 3.714 1.00 95.12 86 VAL A O 1
ATOM 618 N N . ILE A 1 87 ? 0.945 -12.515 1.552 1.00 95.56 87 ILE A N 1
ATOM 619 C CA . ILE A 1 87 ? -0.407 -13.079 1.398 1.00 95.56 87 ILE A CA 1
ATOM 620 C C . ILE A 1 87 ? -0.611 -14.246 2.366 1.00 95.56 87 ILE A C 1
ATOM 622 O O . ILE A 1 87 ? -1.617 -14.290 3.071 1.00 95.56 87 ILE A O 1
ATOM 626 N N . SER A 1 88 ? 0.349 -15.170 2.455 1.00 96.75 88 SER A N 1
ATOM 627 C CA . SER A 1 88 ? 0.272 -16.296 3.392 1.00 96.75 88 SER A CA 1
ATOM 628 C C . SER A 1 88 ? 0.199 -15.832 4.851 1.00 96.75 88 SER A C 1
ATOM 630 O O . SER A 1 88 ? -0.617 -16.348 5.617 1.00 96.75 88 SER A O 1
ATOM 632 N N . ALA A 1 89 ? 1.026 -14.859 5.242 1.00 95.62 89 ALA A N 1
ATOM 633 C CA . ALA A 1 89 ? 1.059 -14.332 6.606 1.00 95.62 89 ALA A CA 1
ATOM 634 C C . ALA A 1 89 ? -0.242 -13.598 6.970 1.00 95.62 89 ALA A C 1
ATOM 636 O O . ALA A 1 89 ? -0.839 -13.865 8.010 1.00 95.62 89 ALA A O 1
ATOM 637 N N . THR A 1 90 ? -0.731 -12.730 6.085 1.00 93.00 90 THR A N 1
ATOM 638 C CA . THR A 1 90 ? -1.994 -12.000 6.285 1.00 93.00 90 THR A CA 1
ATOM 639 C C . THR A 1 90 ? -3.205 -12.933 6.272 1.00 93.00 90 THR A C 1
ATOM 641 O O . THR A 1 90 ? -4.109 -12.765 7.082 1.00 93.00 90 THR A O 1
ATOM 644 N N . SER A 1 91 ? -3.198 -13.988 5.451 1.00 92.56 91 SER A N 1
ATOM 645 C CA . SER A 1 91 ? -4.237 -15.032 5.469 1.00 92.56 91 SER A CA 1
ATOM 646 C C . SER A 1 91 ? -4.248 -15.847 6.763 1.00 92.56 91 SER A C 1
ATOM 648 O O . SER A 1 91 ? -5.297 -16.334 7.182 1.00 92.56 91 SER A O 1
ATOM 650 N N . ALA A 1 92 ? -3.087 -16.058 7.390 1.00 96.00 92 ALA A N 1
ATOM 651 C CA . ALA A 1 92 ? -3.018 -16.670 8.715 1.00 96.00 92 ALA A CA 1
ATOM 652 C C . ALA A 1 92 ? -3.581 -15.715 9.777 1.00 96.00 92 ALA A C 1
ATOM 654 O O . ALA A 1 92 ? -4.462 -16.111 10.533 1.00 96.00 92 ALA A O 1
ATOM 655 N N . ALA A 1 93 ? -3.179 -14.443 9.745 1.00 94.19 93 ALA A N 1
ATOM 656 C CA . ALA A 1 93 ? -3.694 -13.422 10.653 1.00 94.19 93 ALA A CA 1
ATOM 657 C C . ALA A 1 93 ? -5.222 -13.231 10.531 1.00 94.19 93 ALA A C 1
ATOM 659 O O . ALA A 1 93 ? -5.905 -13.094 11.540 1.00 94.19 93 ALA A O 1
ATOM 660 N N . MET A 1 94 ? -5.799 -13.318 9.324 1.00 93.06 94 MET A N 1
ATOM 661 C CA . MET A 1 94 ? -7.260 -13.278 9.132 1.00 93.06 94 MET A CA 1
ATOM 662 C C . MET A 1 94 ? -7.987 -14.485 9.732 1.00 93.06 94 MET A C 1
ATOM 664 O O . MET A 1 94 ? -9.160 -14.375 10.070 1.00 93.06 94 MET A O 1
ATOM 668 N N . ARG A 1 95 ? -7.335 -15.646 9.874 1.00 94.50 95 ARG A N 1
ATOM 669 C CA . ARG A 1 95 ? -7.948 -16.786 10.576 1.00 94.50 95 ARG A CA 1
ATOM 670 C C . ARG A 1 95 ? -8.055 -16.529 12.076 1.00 94.50 95 ARG A C 1
ATOM 672 O O . ARG A 1 95 ? -8.995 -17.011 12.697 1.00 94.50 95 ARG A O 1
ATOM 679 N N . GLU A 1 96 ? -7.122 -15.763 12.632 1.00 94.94 96 GLU A N 1
ATOM 680 C CA . GLU A 1 96 ? -7.137 -15.343 14.036 1.00 94.94 96 GLU A CA 1
ATOM 681 C C . GLU A 1 96 ? -8.079 -14.151 14.265 1.00 94.94 96 GLU A C 1
ATOM 683 O O . GLU A 1 96 ? -8.767 -14.099 15.283 1.00 94.94 96 GLU A O 1
ATOM 688 N N . ALA A 1 97 ? -8.171 -13.231 13.299 1.00 94.50 97 ALA A N 1
ATOM 689 C CA . ALA A 1 97 ? -9.014 -12.038 13.368 1.00 94.50 97 ALA A CA 1
ATOM 690 C C . ALA A 1 97 ? -9.825 -11.812 12.066 1.00 94.50 97 ALA A C 1
ATOM 692 O O . ALA A 1 97 ? -9.506 -10.922 11.273 1.00 94.50 97 ALA A O 1
ATOM 693 N N . PRO A 1 98 ? -10.917 -12.575 11.841 1.00 86.31 98 PRO A N 1
ATOM 694 C CA . PRO A 1 98 ? -11.652 -12.586 10.565 1.00 86.31 98 PRO A CA 1
ATOM 695 C C . PRO A 1 98 ? -12.346 -11.274 10.190 1.00 86.31 98 PRO A C 1
ATOM 697 O O . PRO A 1 98 ? -12.700 -11.063 9.032 1.00 86.31 98 PRO A O 1
ATOM 700 N N . HIS A 1 99 ? -12.586 -10.406 11.171 1.00 90.00 99 HIS A N 1
ATOM 701 C CA . HIS A 1 99 ? -13.311 -9.147 10.997 1.00 90.00 99 HIS A CA 1
ATOM 702 C C . HIS A 1 99 ? -12.429 -7.920 11.225 1.00 90.00 99 HIS A C 1
ATOM 704 O O . HIS A 1 99 ? -12.950 -6.810 11.326 1.00 90.00 99 HIS A O 1
ATOM 710 N N . ASP A 1 100 ? -11.109 -8.102 11.310 1.00 93.19 100 ASP A N 1
ATOM 711 C CA . ASP A 1 100 ? -10.189 -6.982 11.441 1.00 93.19 100 ASP A CA 1
ATOM 712 C C . ASP A 1 100 ? -10.051 -6.248 10.089 1.00 93.19 100 ASP A C 1
ATOM 714 O O . ASP A 1 100 ? -9.565 -6.822 9.103 1.00 93.19 100 ASP A O 1
ATOM 718 N N . PRO A 1 101 ? -10.475 -4.972 10.004 1.00 85.25 101 PRO A N 1
ATOM 719 C CA . PRO A 1 101 ? -10.447 -4.223 8.754 1.00 85.25 101 PRO A CA 1
ATOM 720 C C . PRO A 1 101 ? -9.024 -3.874 8.299 1.00 85.25 101 PRO A C 1
ATOM 722 O O . PRO A 1 101 ? -8.796 -3.713 7.099 1.00 85.25 101 PRO A O 1
ATOM 725 N N . VAL A 1 102 ? -8.066 -3.766 9.222 1.00 91.81 102 VAL A N 1
ATOM 726 C CA . VAL A 1 102 ? -6.667 -3.444 8.921 1.00 91.81 102 VAL A CA 1
ATOM 727 C C . VAL A 1 102 ? -5.992 -4.652 8.281 1.00 91.81 102 VAL A C 1
ATOM 729 O O . VAL A 1 102 ? -5.377 -4.524 7.221 1.00 91.81 102 VAL A O 1
ATOM 732 N N . ILE A 1 103 ? -6.166 -5.840 8.864 1.00 90.75 103 ILE A N 1
ATOM 733 C CA . ILE A 1 103 ? -5.594 -7.082 8.323 1.00 90.75 103 ILE A CA 1
ATOM 734 C C . ILE A 1 103 ? -6.183 -7.391 6.940 1.00 90.75 103 ILE A C 1
ATOM 736 O O . ILE A 1 103 ? -5.434 -7.687 6.005 1.00 90.75 103 ILE A O 1
ATOM 740 N N . ASN A 1 104 ? -7.503 -7.255 6.776 1.00 90.50 104 ASN A N 1
ATOM 741 C CA . ASN A 1 104 ? -8.149 -7.419 5.473 1.00 90.50 104 ASN A CA 1
ATOM 742 C C . ASN A 1 104 ? -7.632 -6.391 4.446 1.00 90.50 104 ASN A C 1
ATOM 744 O O . ASN A 1 104 ? -7.354 -6.731 3.295 1.00 90.50 104 ASN A O 1
ATOM 748 N N . GLY A 1 105 ? -7.431 -5.139 4.870 1.00 90.25 105 GLY A N 1
ATOM 749 C CA . GLY A 1 105 ? -6.841 -4.091 4.038 1.00 90.25 105 GLY A CA 1
ATOM 750 C C . GLY A 1 105 ? -5.439 -4.447 3.535 1.00 90.25 105 GLY A C 1
ATOM 751 O O . GLY A 1 105 ? -5.158 -4.290 2.342 1.00 90.25 105 GLY A O 1
ATOM 752 N N . TYR A 1 106 ? -4.575 -4.983 4.403 1.00 92.06 106 TYR A N 1
ATOM 753 C CA . TYR A 1 106 ? -3.251 -5.465 4.001 1.00 92.06 106 TYR A CA 1
ATOM 754 C C . TYR A 1 106 ? -3.343 -6.608 2.992 1.00 92.06 106 TYR A C 1
ATOM 756 O O . TYR A 1 106 ? -2.695 -6.536 1.950 1.00 92.06 106 TYR A O 1
ATOM 764 N N . TYR A 1 107 ? -4.191 -7.607 3.245 1.00 92.44 107 TYR A N 1
ATOM 765 C CA . TYR A 1 107 ? -4.384 -8.739 2.336 1.00 92.44 107 TYR A CA 1
ATOM 766 C C . TYR A 1 107 ? -4.796 -8.288 0.923 1.00 92.44 107 TYR A C 1
ATOM 768 O O . TYR A 1 107 ? -4.143 -8.638 -0.064 1.00 92.44 107 TYR A O 1
ATOM 776 N N . LEU A 1 108 ? -5.831 -7.445 0.822 1.00 93.00 108 LEU A N 1
ATOM 777 C CA . LEU A 1 108 ? -6.328 -6.927 -0.458 1.00 93.00 108 LEU A CA 1
ATOM 778 C C . LEU A 1 108 ? -5.287 -6.058 -1.175 1.00 93.00 108 LEU A C 1
ATOM 780 O O . LEU A 1 108 ? -5.112 -6.164 -2.391 1.00 93.00 108 LEU A O 1
ATOM 784 N N . THR A 1 109 ? -4.557 -5.230 -0.425 1.00 89.12 109 THR A N 1
ATOM 785 C CA . THR A 1 109 ? -3.486 -4.394 -0.982 1.00 89.12 109 THR A CA 1
ATOM 786 C C . THR A 1 109 ? -2.362 -5.254 -1.557 1.00 89.12 109 THR A C 1
ATOM 788 O O . THR A 1 109 ? -1.905 -5.009 -2.676 1.00 89.12 109 THR A O 1
ATOM 791 N N . THR A 1 110 ? -1.929 -6.290 -0.833 1.00 91.44 110 THR A N 1
ATOM 792 C CA . THR A 1 110 ? -0.874 -7.200 -1.295 1.00 91.44 110 THR A CA 1
ATOM 793 C C . THR A 1 110 ? -1.309 -7.990 -2.531 1.00 91.44 110 THR A C 1
ATOM 795 O O . THR A 1 110 ? -0.519 -8.133 -3.467 1.00 91.44 110 THR A O 1
ATOM 798 N N . LEU A 1 111 ? -2.567 -8.439 -2.594 1.00 92.62 111 LEU A N 1
ATOM 799 C CA . LEU A 1 111 ? -3.119 -9.070 -3.798 1.00 92.62 111 LEU A CA 1
ATOM 800 C C . LEU A 1 111 ? -3.058 -8.137 -5.014 1.00 92.62 111 LEU A C 1
ATOM 802 O O . LEU A 1 111 ? -2.531 -8.524 -6.059 1.00 92.62 111 LEU A O 1
ATOM 806 N N . GLY A 1 112 ? -3.507 -6.887 -4.868 1.00 88.38 112 GLY A N 1
ATOM 807 C CA . GLY A 1 112 ? -3.451 -5.904 -5.954 1.00 88.38 112 GLY A CA 1
ATOM 808 C C . GLY A 1 112 ? -2.020 -5.623 -6.434 1.00 88.38 112 GLY A C 1
ATOM 809 O O . GLY A 1 112 ? -1.767 -5.524 -7.638 1.00 88.38 112 GLY A O 1
ATOM 810 N N . GLN A 1 113 ? -1.056 -5.562 -5.509 1.00 88.69 113 GLN A N 1
ATOM 811 C CA . GLN A 1 113 ? 0.367 -5.415 -5.840 1.00 88.69 113 GLN A CA 1
ATOM 812 C C . GLN A 1 113 ? 0.921 -6.630 -6.595 1.00 88.69 113 GLN A C 1
ATOM 814 O O . GLN A 1 113 ? 1.704 -6.465 -7.535 1.00 88.69 113 GLN A O 1
ATOM 819 N N . ARG A 1 114 ? 0.501 -7.847 -6.233 1.00 93.56 114 ARG A N 1
ATOM 820 C CA . ARG A 1 114 ? 0.902 -9.081 -6.922 1.00 93.56 114 ARG A CA 1
ATOM 821 C C . ARG A 1 114 ? 0.434 -9.079 -8.369 1.00 93.56 114 ARG A C 1
ATOM 823 O O . ARG A 1 114 ? 1.234 -9.303 -9.274 1.00 93.56 114 ARG A O 1
ATOM 830 N N . GLU A 1 115 ? -0.833 -8.761 -8.601 1.00 90.81 115 GLU A N 1
ATOM 831 C CA . GLU A 1 115 ? -1.394 -8.675 -9.951 1.00 90.81 115 GLU A CA 1
ATOM 832 C C . GLU A 1 115 ? -0.715 -7.589 -10.792 1.00 90.81 115 GLU A C 1
ATOM 834 O O . GLU A 1 115 ? -0.402 -7.813 -11.963 1.00 90.81 115 GLU A O 1
ATOM 839 N N . ALA A 1 116 ? -0.438 -6.421 -10.203 1.00 83.50 116 ALA A N 1
ATOM 840 C CA . ALA A 1 116 ? 0.311 -5.360 -10.871 1.00 83.50 116 ALA A CA 1
ATOM 841 C C . ALA A 1 116 ? 1.723 -5.815 -11.268 1.00 83.50 116 ALA A C 1
ATOM 843 O O . ALA A 1 116 ? 2.147 -5.574 -12.398 1.00 83.50 116 ALA A O 1
ATOM 844 N N . THR A 1 117 ? 2.407 -6.538 -10.380 1.00 84.12 117 THR A N 1
ATOM 845 C CA . THR A 1 117 ? 3.746 -7.087 -10.630 1.00 84.12 117 THR A CA 1
ATOM 846 C C . THR A 1 117 ? 3.726 -8.121 -11.760 1.00 84.12 117 THR A C 1
ATOM 848 O O . THR A 1 117 ? 4.611 -8.113 -12.610 1.00 84.12 117 THR A O 1
ATOM 851 N N . ILE A 1 118 ? 2.694 -8.971 -11.841 1.00 88.50 118 ILE A N 1
ATOM 852 C CA . ILE A 1 118 ? 2.522 -9.916 -12.960 1.00 88.50 118 ILE A CA 1
ATOM 853 C C . ILE A 1 118 ? 2.343 -9.165 -14.284 1.00 88.50 118 ILE A C 1
ATOM 855 O O . ILE A 1 118 ? 2.964 -9.525 -15.285 1.00 88.50 118 ILE A O 1
ATOM 859 N N . ARG A 1 119 ? 1.527 -8.101 -14.307 1.00 84.56 119 ARG A N 1
ATOM 860 C CA . ARG A 1 119 ? 1.366 -7.270 -15.512 1.00 84.56 119 ARG A CA 1
ATOM 861 C C . ARG A 1 119 ? 2.694 -6.646 -15.941 1.00 84.56 119 ARG A C 1
ATOM 863 O O . ARG A 1 119 ? 3.015 -6.695 -17.125 1.00 84.56 119 ARG A O 1
ATOM 870 N N . GLN A 1 120 ? 3.472 -6.128 -14.991 1.00 80.88 120 GLN A N 1
ATOM 871 C CA . GLN A 1 120 ? 4.795 -5.552 -15.250 1.00 80.88 120 GLN A CA 1
ATOM 872 C C . GLN A 1 120 ? 5.790 -6.593 -15.779 1.00 80.88 120 GLN A C 1
ATOM 874 O O . GLN A 1 120 ? 6.442 -6.349 -16.794 1.00 80.88 120 GLN A O 1
ATOM 879 N N . LEU A 1 121 ? 5.843 -7.779 -15.164 1.00 82.94 121 LEU A N 1
ATOM 880 C CA . LEU A 1 121 ? 6.662 -8.896 -15.633 1.00 82.94 121 LEU A CA 1
ATOM 881 C C . LEU A 1 121 ? 6.312 -9.243 -17.082 1.00 82.94 121 LEU A C 1
ATOM 883 O O . LEU A 1 121 ? 7.195 -9.296 -17.934 1.00 82.94 121 LEU A O 1
ATOM 887 N N . ASN A 1 122 ? 5.022 -9.398 -17.387 1.00 79.44 122 ASN A N 1
ATOM 888 C CA . ASN A 1 122 ? 4.573 -9.679 -18.745 1.00 79.44 122 ASN A CA 1
ATOM 889 C C . ASN A 1 122 ? 5.023 -8.589 -19.720 1.00 79.44 122 ASN A C 1
ATOM 891 O O . ASN A 1 122 ? 5.484 -8.930 -20.803 1.00 79.44 122 ASN A O 1
ATOM 895 N N . THR A 1 123 ? 4.952 -7.305 -19.348 1.00 78.19 123 THR A N 1
ATOM 896 C CA . THR A 1 123 ? 5.431 -6.203 -20.201 1.00 78.19 123 THR A CA 1
ATOM 897 C C . THR A 1 123 ? 6.947 -6.178 -20.391 1.00 78.19 123 THR A C 1
ATOM 899 O O . THR A 1 123 ? 7.389 -5.846 -21.487 1.00 78.19 123 THR A O 1
ATOM 902 N N . ALA A 1 124 ? 7.722 -6.572 -19.378 1.00 70.75 124 ALA A N 1
ATOM 903 C CA . ALA A 1 124 ? 9.184 -6.579 -19.405 1.00 70.75 124 ALA A CA 1
ATOM 904 C C . ALA A 1 124 ? 9.782 -7.774 -20.172 1.00 70.75 124 ALA A C 1
ATOM 906 O O . ALA A 1 124 ? 10.914 -7.697 -20.647 1.00 70.75 124 ALA A O 1
ATOM 907 N N . LEU A 1 125 ? 9.038 -8.878 -20.335 1.00 66.88 125 LEU A N 1
ATOM 908 C CA . LEU A 1 125 ? 9.484 -9.997 -21.168 1.00 66.88 125 LEU A CA 1
ATOM 909 C C . LEU A 1 125 ? 9.434 -9.623 -22.669 1.00 66.88 125 LEU A C 1
ATOM 911 O O . LEU A 1 125 ? 8.363 -9.227 -23.154 1.00 66.88 125 LEU A O 1
ATOM 915 N N . PRO A 1 126 ? 10.534 -9.823 -23.430 1.00 58.09 126 PRO A N 1
ATOM 916 C CA . PRO A 1 126 ? 10.546 -9.712 -24.888 1.00 58.09 126 PRO A CA 1
ATOM 917 C C . PRO A 1 126 ? 9.452 -10.579 -25.522 1.00 58.09 126 PRO A C 1
ATOM 919 O O . PRO A 1 126 ? 9.199 -11.693 -25.059 1.00 58.09 126 PRO A O 1
ATOM 922 N N . ALA A 1 127 ? 8.828 -10.110 -26.609 1.00 56.94 127 ALA A N 1
ATOM 923 C CA . ALA A 1 127 ? 7.743 -10.828 -27.296 1.00 56.94 127 ALA A CA 1
ATOM 924 C C . ALA A 1 127 ? 8.110 -12.284 -27.663 1.00 56.94 127 ALA A C 1
ATOM 926 O O . ALA A 1 127 ? 7.264 -13.173 -27.604 1.00 56.94 127 ALA A O 1
ATOM 927 N N . SER A 1 128 ? 9.387 -12.542 -27.949 1.00 50.12 128 SER A N 1
ATOM 928 C CA . SER A 1 128 ? 9.954 -13.858 -28.262 1.00 50.12 128 SER A CA 1
ATOM 929 C C . SER A 1 128 ? 9.988 -14.846 -27.083 1.00 50.12 128 SER A C 1
ATOM 931 O O . SER A 1 128 ? 10.045 -16.045 -27.319 1.00 50.12 128 SER A O 1
ATOM 933 N N . LEU A 1 129 ? 9.901 -14.385 -25.829 1.00 54.72 129 LEU A N 1
ATOM 934 C CA . LEU A 1 129 ? 9.785 -15.243 -24.636 1.00 54.72 129 LEU A CA 1
ATOM 935 C C . LEU A 1 129 ? 8.329 -15.483 -24.204 1.00 54.72 129 LEU A C 1
ATOM 937 O O . LEU A 1 129 ? 8.069 -16.401 -23.431 1.00 54.72 129 LEU A O 1
ATOM 941 N N . ARG A 1 130 ? 7.371 -14.692 -24.708 1.00 54.22 130 ARG A N 1
ATOM 942 C CA . ARG A 1 130 ? 5.936 -14.855 -24.401 1.00 54.22 130 ARG A CA 1
ATOM 943 C C . ARG A 1 130 ? 5.287 -16.024 -25.145 1.00 54.22 130 ARG A C 1
ATOM 945 O O . ARG A 1 130 ? 4.281 -16.548 -24.689 1.00 54.22 130 ARG A O 1
ATOM 952 N N . LEU A 1 131 ? 5.862 -16.437 -26.276 1.00 51.31 131 LEU A N 1
ATOM 953 C CA . LEU A 1 131 ? 5.354 -17.536 -27.107 1.00 51.31 131 LEU A CA 1
ATOM 954 C C . LEU A 1 131 ? 5.658 -18.933 -26.541 1.00 51.31 131 LEU A C 1
ATOM 956 O O . LEU A 1 131 ? 5.151 -19.915 -27.071 1.00 51.31 131 LEU A O 1
ATOM 960 N N . ASN A 1 132 ? 6.468 -19.034 -25.482 1.00 49.91 132 ASN A N 1
ATOM 961 C CA . ASN A 1 132 ? 7.005 -20.311 -25.008 1.00 49.91 132 ASN A CA 1
ATOM 962 C C . ASN A 1 132 ? 6.476 -20.759 -23.634 1.00 49.91 132 ASN A C 1
ATOM 964 O O . ASN A 1 132 ? 7.000 -21.720 -23.075 1.00 49.91 132 ASN A O 1
ATOM 968 N N . SER A 1 133 ? 5.467 -20.073 -23.086 1.00 48.16 133 SER A N 1
ATOM 969 C CA . SER A 1 133 ? 4.767 -20.476 -21.862 1.00 48.16 133 SER A CA 1
ATOM 970 C C . SER A 1 133 ? 3.326 -20.872 -22.191 1.00 48.16 133 SER A C 1
ATOM 972 O O . SER A 1 133 ? 2.419 -20.044 -22.095 1.00 48.16 133 SER A O 1
ATOM 974 N N . PHE A 1 134 ? 3.150 -22.127 -22.601 1.00 43.78 134 PHE A N 1
ATOM 975 C CA . PHE A 1 134 ? 1.888 -22.868 -22.573 1.00 43.78 134 PHE A CA 1
ATOM 976 C C . PHE A 1 134 ? 2.108 -24.155 -21.784 1.00 43.78 134 PHE A C 1
ATOM 978 O O . PHE A 1 134 ? 3.198 -24.750 -21.953 1.00 43.78 134 PHE A O 1
#

Secondary structure (DSSP, 8-state):
-PPPP---------SSHHHHHHHHHHHHTTSS----SSHHHHHHHHHHHHHHHHHHHHHHHHH--SS-----HHHHHHHHHHHHHHHHHHHHHHHH-TT-HHHHHHHHHHHHHHHHHHHHHHHHS-HHHHTT--

Foldseek 3Di:
DDDDDDDDDDDPPDDPVVVVVVVVCVVVVPVPDPDDPDPVSVVVVVVVVVVVVVVVVVVCVVPVPVPPPVLDLVSLVVLLVVLVVQLVVLVVVCVVVVPDPVSVVSNVVSVVVNVVSVVSSVVSDDPVVVVPDD

Sequence (134 aa):
TSAGADPLPGVAIGSRAAVAASASAGAARRDGDSGFASVQEAQAAQRRSEQLYQRAVAYLAQYDSTAVDDGSPIAYRSRLAALDRVISATSAAMREAPHDPVINGYYLTTLGQREATIRQLNTALPASLRLNSF